Protein AF-A0A401QKC1-F1 (afdb_monomer)

pLDDT: mean 79.78, std 11.74, range [49.03, 93.88]

Solvent-accessible surface area (backbone atoms only — not comparable to full-atom values): 3855 Å² total; per-residue (Å²): 139,88,45,73,29,77,36,54,50,91,48,60,66,68,60,45,48,71,59,23,78,81,59,51,67,86,42,52,46,80,29,76,39,78,78,48,46,77,78,42,49,65,61,51,50,49,54,50,51,54,59,69,66,49,77,57,74,74,70,77,75,111

Organism: Scyliorhinus torazame (NCBI:txid75743)

Radius of gyration: 13.67 Å; Cα contacts (8 Å, |Δi|>4): 53; chains: 1; bounding box: 32×16×37 Å

Structure (mmCIF, N/CA/C/O backbone):
data_AF-A0A401QKC1-F1
#
_entry.id   AF-A0A401QKC1-F1
#
loop_
_atom_site.group_PDB
_atom_site.id
_atom_site.type_symbol
_atom_site.label_atom_id
_atom_site.label_alt_id
_atom_site.label_comp_id
_atom_site.label_asym_id
_atom_site.label_entity_id
_atom_site.label_seq_id
_atom_site.pdbx_PDB_ins_code
_atom_site.Cartn_x
_atom_site.Cartn_y
_atom_site.Cartn_z
_atom_site.occupancy
_atom_site.B_iso_or_equiv
_atom_site.auth_seq_id
_atom_site.auth_comp_id
_atom_site.auth_asym_id
_atom_site.auth_atom_id
_atom_site.pdbx_PDB_model_num
ATOM 1 N N . ILE A 1 1 ? 12.842 -9.219 -8.209 1.00 71.94 1 ILE A N 1
ATOM 2 C CA . ILE A 1 1 ? 11.794 -9.404 -7.170 1.00 71.94 1 ILE A CA 1
ATOM 3 C C . ILE A 1 1 ? 11.177 -8.040 -6.925 1.00 71.94 1 ILE A C 1
ATOM 5 O O . ILE A 1 1 ? 11.934 -7.102 -6.718 1.00 71.94 1 ILE A O 1
ATOM 9 N N . HIS A 1 2 ? 9.849 -7.939 -6.995 1.00 77.19 2 HIS A N 1
ATOM 10 C CA . HIS A 1 2 ? 9.100 -6.715 -6.700 1.00 77.19 2 HIS A CA 1
ATOM 11 C C . HIS A 1 2 ? 8.308 -6.921 -5.415 1.00 77.19 2 HIS A C 1
ATOM 13 O O . HIS A 1 2 ? 7.695 -7.975 -5.238 1.00 77.19 2 HIS A O 1
ATOM 19 N N . MET A 1 3 ? 8.349 -5.938 -4.519 1.00 84.62 3 MET A N 1
ATOM 20 C CA . MET A 1 3 ? 7.679 -6.005 -3.224 1.00 84.62 3 MET A CA 1
ATOM 21 C C . MET A 1 3 ? 6.658 -4.882 -3.119 1.00 84.62 3 MET A C 1
ATOM 23 O O . MET A 1 3 ? 6.964 -3.735 -3.428 1.00 84.62 3 MET A O 1
ATOM 27 N N . TYR A 1 4 ? 5.463 -5.241 -2.661 1.00 86.06 4 TYR A N 1
ATOM 28 C CA . TYR A 1 4 ? 4.375 -4.327 -2.340 1.00 86.06 4 TYR A CA 1
ATOM 29 C C . TYR A 1 4 ? 4.069 -4.465 -0.854 1.00 86.06 4 TYR A C 1
ATOM 31 O O . TYR A 1 4 ? 4.045 -5.581 -0.330 1.00 86.06 4 TYR A O 1
ATOM 39 N N . ALA A 1 5 ? 3.845 -3.344 -0.179 1.00 90.25 5 ALA A N 1
ATOM 40 C CA . ALA A 1 5 ? 3.567 -3.308 1.247 1.00 90.25 5 ALA A CA 1
ATOM 41 C C . ALA A 1 5 ? 2.135 -2.815 1.481 1.00 90.25 5 ALA A C 1
ATOM 43 O O . ALA A 1 5 ? 1.733 -1.781 0.951 1.00 90.25 5 ALA A O 1
ATOM 44 N N . VAL A 1 6 ? 1.360 -3.550 2.276 1.00 90.06 6 VAL A N 1
ATOM 45 C CA . VAL A 1 6 ? -0.006 -3.163 2.649 1.00 90.06 6 VAL A CA 1
ATOM 46 C C . VAL A 1 6 ? -0.051 -2.964 4.158 1.00 90.06 6 VAL A C 1
ATOM 48 O O . VAL A 1 6 ? 0.065 -3.924 4.916 1.00 90.06 6 VAL A O 1
ATOM 51 N N . GLY A 1 7 ? -0.186 -1.713 4.590 1.00 92.38 7 GLY A N 1
ATOM 52 C CA . GLY A 1 7 ? -0.422 -1.357 5.984 1.00 92.38 7 GLY A CA 1
ATOM 53 C C . GLY A 1 7 ? -1.907 -1.432 6.317 1.00 92.38 7 GLY A C 1
ATOM 54 O O . GLY A 1 7 ? -2.729 -0.956 5.537 1.00 92.38 7 GLY A O 1
ATOM 55 N N . VAL A 1 8 ? -2.260 -2.007 7.467 1.00 92.94 8 VAL A N 1
ATOM 56 C CA . VAL A 1 8 ? -3.647 -2.078 7.949 1.00 92.94 8 VAL A CA 1
ATOM 57 C C . VAL A 1 8 ? -3.736 -1.461 9.343 1.00 92.94 8 VAL A C 1
ATOM 59 O O . VAL A 1 8 ? -2.944 -1.816 10.214 1.00 92.94 8 VAL A O 1
ATOM 62 N N . GLY A 1 9 ? -4.694 -0.559 9.561 1.00 93.19 9 GLY A N 1
ATOM 63 C CA . GLY A 1 9 ? -4.835 0.179 10.816 1.00 93.19 9 GLY A CA 1
ATOM 64 C C . GLY A 1 9 ? -3.619 1.069 11.087 1.00 93.19 9 GLY A C 1
ATOM 65 O O . GLY A 1 9 ? -3.151 1.775 10.196 1.00 93.19 9 GLY A O 1
ATOM 66 N N . ASP A 1 10 ? -3.073 0.993 12.301 1.00 93.88 10 ASP A N 1
ATOM 67 C CA . ASP A 1 10 ? -1.931 1.803 12.757 1.00 93.88 10 ASP A CA 1
ATOM 68 C C . ASP A 1 10 ? -0.563 1.236 12.316 1.00 93.88 10 ASP A C 1
ATOM 70 O O . ASP A 1 10 ? 0.392 1.182 13.091 1.00 93.88 10 ASP A O 1
ATOM 74 N N . ALA A 1 11 ? -0.462 0.762 11.072 1.00 93.44 11 ALA A N 1
ATOM 75 C CA . ALA A 1 11 ? 0.758 0.147 10.554 1.00 93.44 11 ALA A CA 1
ATOM 76 C C . ALA A 1 11 ? 1.945 1.130 10.496 1.00 93.44 11 ALA A C 1
ATOM 78 O O . ALA A 1 11 ? 1.796 2.295 10.113 1.00 93.44 11 ALA A O 1
ATOM 79 N N . ASP A 1 12 ? 3.150 0.643 10.818 1.00 92.88 12 ASP A N 1
ATOM 80 C CA . ASP A 1 12 ? 4.362 1.467 10.824 1.00 92.88 12 ASP A CA 1
ATOM 81 C C . ASP A 1 12 ? 4.853 1.759 9.398 1.00 92.88 12 ASP A C 1
ATOM 83 O O . ASP A 1 12 ? 5.399 0.912 8.688 1.00 92.88 12 ASP A O 1
ATOM 87 N N . ILE A 1 13 ? 4.708 3.020 8.997 1.00 86.75 13 ILE A N 1
ATOM 88 C CA . ILE A 1 13 ? 5.138 3.549 7.698 1.00 86.75 13 ILE A CA 1
ATOM 89 C C . ILE A 1 13 ? 6.635 3.323 7.446 1.00 86.75 13 ILE A C 1
ATOM 91 O O . ILE A 1 13 ? 7.059 3.137 6.30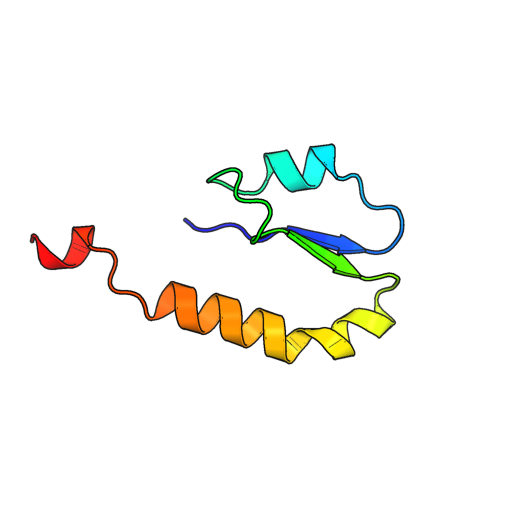1 1.00 86.75 13 ILE A O 1
ATOM 95 N N . THR A 1 14 ? 7.453 3.372 8.495 1.00 90.19 14 THR A N 1
ATOM 96 C CA . THR A 1 14 ? 8.906 3.192 8.411 1.00 90.19 14 THR A CA 1
ATOM 97 C C . THR A 1 14 ? 9.244 1.750 8.062 1.00 90.19 14 THR A C 1
ATOM 99 O O . THR A 1 14 ? 10.071 1.514 7.179 1.00 90.19 14 THR A O 1
ATOM 102 N N . GLU A 1 15 ? 8.565 0.794 8.696 1.00 90.56 15 GLU A N 1
ATOM 103 C CA . GLU A 1 15 ? 8.724 -0.628 8.394 1.00 90.56 15 GLU A CA 1
ATOM 104 C C . GLU A 1 15 ? 8.261 -0.926 6.965 1.00 90.56 15 GLU A C 1
ATOM 106 O O . GLU A 1 15 ? 9.028 -1.483 6.179 1.00 90.56 15 GLU A O 1
ATOM 111 N N . LEU A 1 16 ? 7.072 -0.456 6.575 1.00 91.50 16 LEU A N 1
ATOM 112 C CA . LEU A 1 16 ? 6.531 -0.665 5.226 1.00 91.50 16 LEU A CA 1
ATOM 113 C C . LEU A 1 16 ? 7.459 -0.112 4.134 1.00 91.50 16 LEU A C 1
ATOM 115 O O . LEU A 1 16 ? 7.640 -0.746 3.095 1.00 91.50 16 LEU A O 1
ATOM 119 N N . ARG A 1 17 ? 8.109 1.032 4.384 1.00 87.81 17 ARG A N 1
ATOM 120 C CA . ARG A 1 17 ? 9.118 1.613 3.481 1.00 87.81 17 ARG A CA 1
ATOM 121 C C . ARG A 1 17 ? 10.389 0.783 3.359 1.00 87.81 17 ARG A C 1
ATOM 123 O O . ARG A 1 17 ? 11.024 0.830 2.313 1.00 87.81 17 ARG A O 1
ATOM 130 N N . SER A 1 18 ? 10.771 0.049 4.400 1.00 88.19 18 SER A N 1
ATOM 131 C CA . SER A 1 18 ? 11.959 -0.813 4.358 1.00 88.19 18 SER A CA 1
ATOM 132 C C . SER A 1 18 ? 11.744 -2.087 3.532 1.00 88.19 18 SER A C 1
ATOM 134 O O . SER A 1 18 ? 12.708 -2.678 3.051 1.00 88.19 18 SER A O 1
ATOM 136 N N . ILE A 1 19 ? 10.482 -2.491 3.350 1.00 86.88 19 ILE A N 1
ATOM 137 C CA . ILE A 1 19 ? 10.084 -3.705 2.628 1.00 86.88 19 ILE A CA 1
ATOM 138 C C . ILE A 1 19 ? 10.081 -3.476 1.109 1.00 86.88 19 ILE A C 1
ATOM 140 O O . ILE A 1 19 ? 10.439 -4.374 0.348 1.00 86.88 19 ILE A O 1
ATOM 144 N N . VAL A 1 20 ? 9.678 -2.292 0.641 1.00 86.81 20 VAL A N 1
ATOM 145 C CA . VAL A 1 20 ? 9.613 -1.982 -0.798 1.00 86.81 20 VAL A CA 1
ATOM 146 C C . VAL A 1 20 ? 11.019 -1.843 -1.393 1.00 86.81 20 VAL A C 1
ATOM 148 O O . VAL A 1 20 ? 11.803 -0.978 -1.010 1.00 86.81 20 VAL A O 1
ATOM 151 N N . THR A 1 21 ? 11.344 -2.726 -2.340 1.00 68.88 21 THR A N 1
ATOM 152 C CA . THR A 1 21 ? 12.711 -2.992 -2.834 1.00 68.88 21 THR A CA 1
ATOM 153 C C . THR A 1 21 ? 13.362 -1.806 -3.557 1.00 68.88 21 THR A C 1
ATOM 155 O O . THR A 1 21 ? 14.583 -1.711 -3.634 1.00 68.88 21 THR A O 1
ATOM 158 N N . ASP A 1 22 ? 12.549 -0.897 -4.083 1.00 71.19 22 ASP A N 1
ATOM 159 C CA . ASP A 1 22 ? 12.918 0.316 -4.816 1.00 71.19 22 ASP A CA 1
ATOM 160 C C . ASP A 1 22 ? 12.654 1.603 -4.012 1.00 71.19 22 ASP A C 1
ATOM 162 O O . ASP A 1 22 ? 12.934 2.704 -4.489 1.00 71.19 22 ASP A O 1
ATOM 166 N N . GLY A 1 23 ? 12.127 1.481 -2.786 1.00 65.50 23 GLY A N 1
ATOM 167 C CA . GLY A 1 23 ? 11.741 2.616 -1.948 1.00 65.50 23 GLY A CA 1
ATOM 168 C C . GLY A 1 23 ? 10.608 3.464 -2.536 1.00 65.50 23 GLY A C 1
ATOM 169 O O . GLY A 1 23 ? 10.312 4.535 -1.996 1.00 65.50 23 GLY A O 1
ATOM 170 N N . ASP A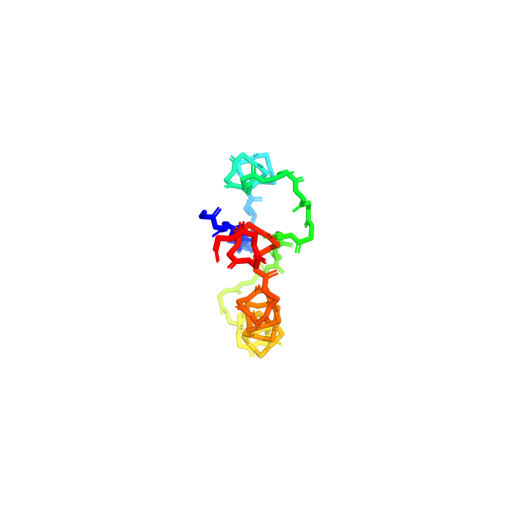 1 24 ? 9.969 3.023 -3.629 1.00 76.06 24 ASP A N 1
ATOM 171 C CA . ASP A 1 24 ? 8.876 3.771 -4.236 1.00 76.06 24 ASP A CA 1
ATOM 172 C C . ASP A 1 24 ? 7.641 3.655 -3.343 1.00 76.06 24 ASP A C 1
ATOM 174 O O . ASP A 1 24 ? 6.999 2.611 -3.224 1.00 76.06 24 ASP A O 1
ATOM 178 N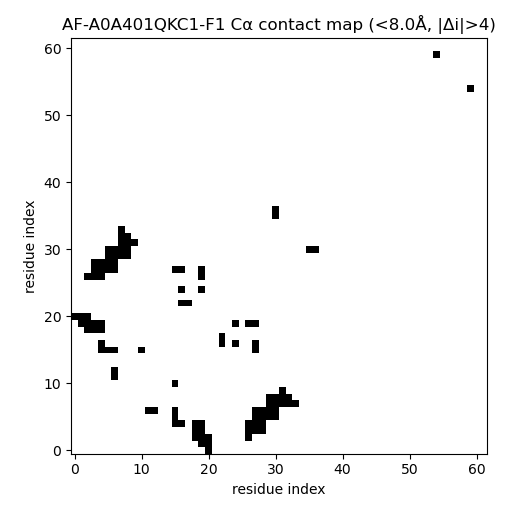 N . SER A 1 25 ? 7.284 4.775 -2.719 1.00 74.06 25 SER A N 1
ATOM 179 C CA . SER A 1 25 ? 6.079 4.898 -1.898 1.00 74.06 25 SER A CA 1
ATOM 180 C C . SER A 1 25 ? 4.782 4.530 -2.629 1.00 74.06 25 SER A C 1
ATOM 182 O O . SER A 1 25 ? 3.788 4.262 -1.963 1.00 74.06 25 SER A O 1
ATOM 184 N N . LYS A 1 26 ? 4.776 4.482 -3.969 1.00 78.12 26 LYS A N 1
ATOM 185 C CA . LYS A 1 26 ? 3.636 3.994 -4.763 1.00 78.12 26 LYS 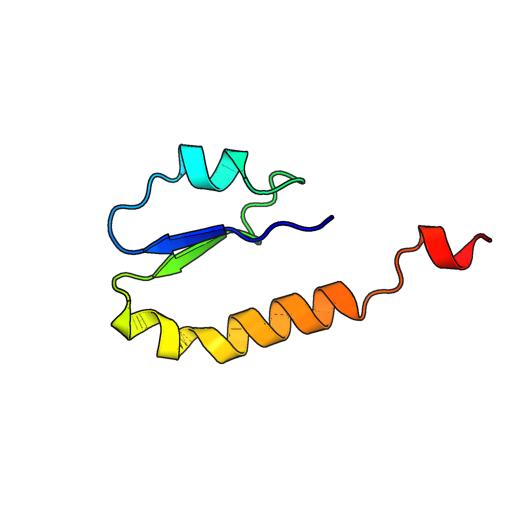A CA 1
AT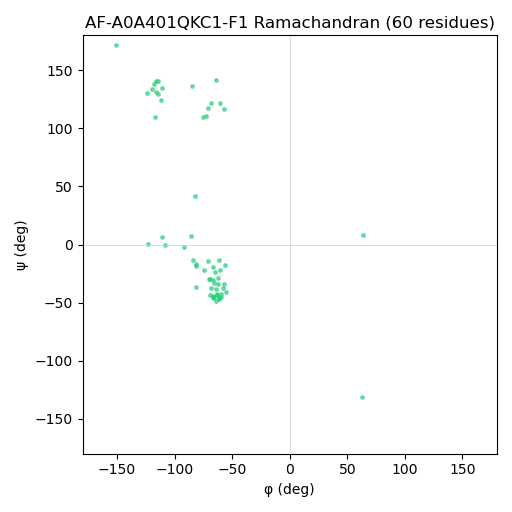OM 186 C C . LYS A 1 26 ? 3.367 2.502 -4.584 1.00 78.12 26 LYS A C 1
ATOM 188 O O . LYS A 1 26 ? 2.258 2.062 -4.861 1.00 78.12 26 LYS A O 1
ATOM 193 N N . ASN A 1 27 ? 4.352 1.744 -4.104 1.00 83.62 27 ASN A N 1
ATOM 194 C CA . ASN A 1 27 ? 4.212 0.326 -3.787 1.00 83.62 27 ASN A CA 1
ATOM 195 C C . ASN A 1 27 ? 3.669 0.099 -2.362 1.00 83.62 27 ASN A C 1
ATOM 197 O O . ASN A 1 27 ? 3.627 -1.043 -1.903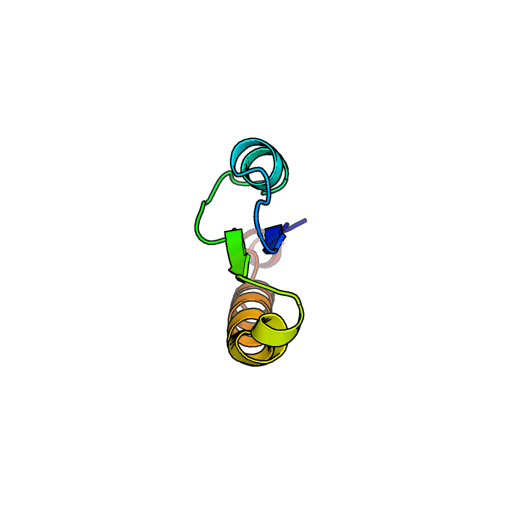 1.00 83.62 27 ASN A O 1
ATOM 201 N N . ILE A 1 28 ? 3.263 1.166 -1.660 1.00 86.69 28 ILE A N 1
ATOM 202 C CA . ILE A 1 28 ? 2.683 1.101 -0.318 1.00 86.69 28 ILE A CA 1
ATOM 203 C C . ILE A 1 28 ? 1.204 1.490 -0.375 1.00 86.69 28 ILE A C 1
ATOM 205 O O . ILE A 1 28 ? 0.854 2.587 -0.810 1.00 86.69 28 ILE A O 1
ATOM 209 N N . VAL A 1 29 ? 0.339 0.606 0.112 1.00 86.88 29 VAL A N 1
ATOM 210 C CA . VAL A 1 29 ? -1.107 0.827 0.246 1.00 86.88 29 VAL A CA 1
ATOM 211 C C . VAL A 1 29 ? -1.471 0.831 1.728 1.00 86.88 29 VAL A C 1
ATOM 213 O O . VAL A 1 29 ? -0.938 0.030 2.492 1.00 86.88 29 VAL A O 1
ATOM 216 N N . TYR A 1 30 ? -2.383 1.714 2.137 1.00 88.31 30 TYR A N 1
ATOM 217 C CA . TYR A 1 30 ? -2.909 1.756 3.503 1.00 88.31 30 TYR A CA 1
ATOM 218 C C . TYR A 1 30 ? -4.403 1.455 3.508 1.00 88.31 30 TYR A C 1
ATOM 220 O O . TYR A 1 30 ? -5.165 2.060 2.755 1.00 88.31 30 TYR A O 1
ATOM 228 N N . ALA A 1 31 ? -4.810 0.549 4.386 1.00 88.56 31 ALA A N 1
ATOM 229 C CA . ALA A 1 31 ? -6.195 0.237 4.684 1.00 88.56 31 ALA A CA 1
ATOM 230 C C . ALA A 1 31 ? -6.493 0.584 6.147 1.00 88.56 31 ALA A C 1
ATOM 232 O O . ALA A 1 31 ? -5.684 0.332 7.033 1.00 88.56 31 ALA A O 1
ATOM 233 N N . GLU A 1 32 ? -7.670 1.140 6.418 1.00 89.94 32 GLU A N 1
ATOM 234 C CA . GLU A 1 32 ? -8.092 1.464 7.788 1.00 89.94 32 GLU A CA 1
ATOM 235 C C . GLU A 1 32 ? -8.338 0.200 8.631 1.00 89.94 32 GLU A C 1
ATOM 237 O O . GLU A 1 32 ? -7.997 0.147 9.809 1.00 89.94 32 GLU A O 1
ATOM 242 N N . SER A 1 33 ? -8.886 -0.849 8.016 1.00 90.00 33 SER A N 1
ATOM 243 C CA . SER A 1 33 ? -9.144 -2.148 8.639 1.00 90.00 33 SER A CA 1
ATOM 244 C C . SER A 1 33 ? -9.072 -3.267 7.594 1.00 90.00 33 SER A C 1
ATOM 246 O O . SER A 1 33 ? -8.997 -3.005 6.390 1.00 90.00 33 SER A O 1
ATOM 248 N N . PHE A 1 34 ? -9.117 -4.526 8.037 1.00 88.31 34 PHE A N 1
ATOM 249 C CA . PHE A 1 34 ? -9.160 -5.671 7.121 1.00 88.31 34 PHE A CA 1
ATOM 250 C C . PHE A 1 34 ? -10.414 -5.676 6.237 1.00 88.31 34 PHE A C 1
ATOM 252 O O . PHE A 1 34 ? -10.348 -6.135 5.100 1.00 88.31 34 PHE A O 1
ATOM 259 N N . ASP A 1 35 ? -11.523 -5.103 6.710 1.00 88.62 35 ASP A N 1
ATOM 260 C CA . ASP A 1 35 ? -12.761 -5.002 5.929 1.00 88.62 35 ASP A CA 1
ATOM 261 C C . ASP A 1 35 ? -12.577 -4.090 4.706 1.00 88.62 35 ASP A C 1
ATOM 263 O O . ASP A 1 35 ? -13.120 -4.349 3.628 1.00 88.62 35 ASP A O 1
ATOM 267 N N . SER A 1 36 ? -11.739 -3.057 4.838 1.00 84.94 36 SER A N 1
ATOM 268 C CA . SER A 1 36 ? -11.424 -2.116 3.761 1.00 84.94 36 SER A CA 1
ATOM 269 C C . SER A 1 36 ? -10.560 -2.725 2.654 1.00 84.94 36 SER A C 1
ATOM 271 O O . SER A 1 36 ? -10.494 -2.150 1.571 1.00 84.94 36 SER A O 1
ATOM 273 N N . LEU A 1 37 ? -9.938 -3.895 2.857 1.00 82.50 37 LEU A N 1
ATOM 274 C CA . LEU A 1 37 ? -9.143 -4.557 1.809 1.00 82.50 37 LEU A CA 1
ATOM 275 C C . LEU A 1 37 ? -9.990 -4.929 0.588 1.00 82.50 37 LEU A C 1
ATOM 277 O O . LEU A 1 37 ? -9.523 -4.804 -0.543 1.00 82.50 37 LEU A O 1
ATOM 281 N N . THR A 1 38 ? -11.256 -5.286 0.809 1.00 82.25 38 THR A N 1
ATOM 282 C CA . THR A 1 38 ? -12.219 -5.581 -0.267 1.00 82.25 38 THR A CA 1
ATOM 283 C C . THR A 1 38 ? -12.461 -4.385 -1.194 1.00 82.25 38 THR A C 1
ATOM 285 O O . THR A 1 38 ? -12.842 -4.556 -2.346 1.00 82.25 38 THR A O 1
ATOM 288 N N . GLN A 1 39 ? -12.196 -3.159 -0.730 1.00 77.50 39 GLN A N 1
ATOM 289 C CA . GLN A 1 39 ? -12.384 -1.938 -1.519 1.00 77.50 39 GLN A CA 1
ATOM 290 C C . GLN A 1 39 ? -11.217 -1.668 -2.477 1.00 77.50 39 GLN A C 1
ATOM 292 O O . GLN A 1 39 ? -11.374 -0.913 -3.435 1.00 77.50 39 GLN A O 1
ATOM 297 N N . PHE A 1 40 ?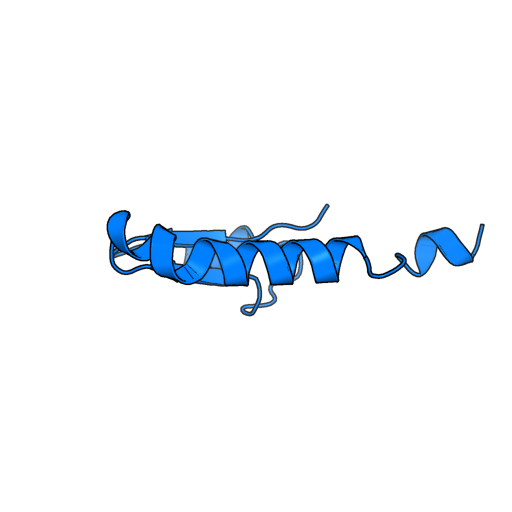 -10.052 -2.280 -2.239 1.00 75.06 40 PHE A N 1
ATOM 298 C CA . PHE A 1 40 ? -8.828 -2.018 -3.002 1.00 75.06 40 PHE A CA 1
ATOM 299 C C . PHE A 1 40 ? -8.226 -3.273 -3.642 1.00 75.06 40 PHE A C 1
ATOM 301 O O . PHE A 1 40 ? -7.227 -3.158 -4.349 1.00 75.06 40 PHE A O 1
ATOM 308 N N . GLU A 1 41 ? -8.834 -4.452 -3.465 1.00 79.81 41 GLU A N 1
ATOM 309 C CA . GLU A 1 41 ? -8.365 -5.713 -4.059 1.00 79.81 41 GLU A CA 1
ATOM 310 C C . GLU A 1 41 ? -8.230 -5.630 -5.587 1.00 79.81 41 GLU A C 1
ATOM 312 O O . GLU A 1 41 ? -7.220 -6.064 -6.139 1.00 79.81 41 GLU A O 1
ATOM 317 N N . GLY A 1 42 ? -9.189 -4.984 -6.263 1.00 81.62 42 GLY A N 1
ATOM 318 C CA . GLY A 1 42 ? -9.144 -4.768 -7.711 1.00 81.62 42 GLY A CA 1
ATOM 319 C C . GLY A 1 42 ? -8.013 -3.827 -8.122 1.00 81.62 42 GLY A C 1
ATOM 320 O O . GLY A 1 42 ? -7.232 -4.149 -9.010 1.00 81.62 42 GLY A O 1
ATOM 321 N N . ALA A 1 43 ? -7.856 -2.706 -7.414 1.00 78.00 43 ALA A N 1
ATOM 322 C CA . ALA A 1 43 ? -6.786 -1.747 -7.687 1.00 78.00 43 ALA A CA 1
ATOM 323 C C . ALA A 1 43 ? -5.391 -2.349 -7.443 1.00 78.00 43 ALA A C 1
ATOM 325 O O . ALA A 1 43 ? -4.459 -2.097 -8.207 1.00 78.00 43 ALA A O 1
ATOM 326 N N . LEU A 1 44 ? -5.241 -3.173 -6.402 1.00 79.94 44 LEU A N 1
ATOM 327 C CA . LEU A 1 44 ? -3.998 -3.886 -6.121 1.00 79.94 44 LEU A CA 1
ATOM 328 C C . LEU A 1 44 ? -3.699 -4.925 -7.209 1.00 79.94 44 LEU A C 1
ATOM 330 O O . LEU A 1 44 ? -2.566 -4.997 -7.689 1.00 79.94 44 LEU A O 1
ATOM 334 N N . ALA A 1 45 ? -4.708 -5.692 -7.631 1.00 84.38 45 ALA A N 1
ATOM 335 C CA . ALA A 1 45 ? -4.576 -6.641 -8.731 1.00 84.38 45 ALA A CA 1
ATOM 336 C C . ALA A 1 45 ? -4.168 -5.942 -10.037 1.00 84.38 45 ALA A C 1
ATOM 338 O O . ALA A 1 45 ? -3.263 -6.425 -10.717 1.00 84.38 45 ALA A O 1
ATOM 339 N N . ASP A 1 46 ? -4.760 -4.788 -10.353 1.00 82.50 46 ASP A N 1
ATOM 340 C CA . ASP A 1 46 ? -4.416 -3.994 -11.535 1.00 82.50 46 ASP A CA 1
ATOM 341 C C . ASP A 1 46 ? -2.959 -3.525 -11.499 1.00 82.50 46 ASP A C 1
ATOM 343 O O . ASP A 1 46 ? -2.227 -3.699 -12.475 1.00 82.50 46 ASP A O 1
ATOM 347 N N . VAL A 1 47 ? -2.499 -2.979 -10.367 1.00 77.56 47 VAL A N 1
ATOM 348 C CA . VAL A 1 47 ? -1.105 -2.530 -10.201 1.00 77.56 47 VAL A CA 1
ATOM 349 C C . VAL A 1 47 ? -0.129 -3.689 -10.399 1.00 77.56 47 VAL A C 1
ATOM 351 O O . VAL A 1 47 ? 0.854 -3.540 -11.131 1.00 77.56 47 VAL A O 1
ATOM 354 N N . ILE A 1 48 ? -0.416 -4.849 -9.803 1.00 81.56 48 ILE A N 1
ATOM 355 C CA . ILE A 1 48 ? 0.415 -6.052 -9.935 1.00 81.56 48 ILE A CA 1
ATOM 356 C C . ILE A 1 48 ? 0.405 -6.561 -11.380 1.00 81.56 48 ILE A C 1
ATOM 358 O O . ILE A 1 48 ? 1.467 -6.851 -11.928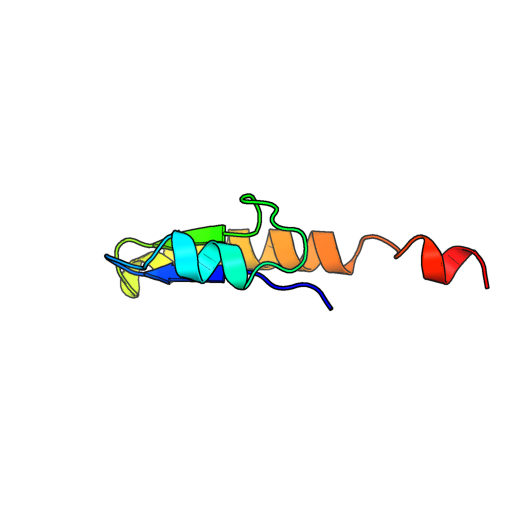 1.00 81.56 48 ILE A O 1
ATOM 362 N N . CYS A 1 49 ? -0.762 -6.635 -12.024 1.00 85.75 49 CYS A N 1
ATOM 363 C CA . CYS A 1 49 ? -0.881 -7.095 -13.408 1.00 85.75 49 CYS A CA 1
ATOM 364 C C . CYS A 1 49 ? -0.136 -6.166 -14.370 1.00 85.75 49 CYS A C 1
ATOM 366 O O . CYS A 1 49 ? 0.608 -6.636 -15.231 1.00 85.75 49 CYS A O 1
ATOM 368 N N . ILE A 1 50 ? -0.266 -4.847 -14.196 1.00 80.25 50 ILE A N 1
ATOM 369 C CA . ILE A 1 50 ? 0.470 -3.856 -14.986 1.00 80.25 50 ILE A CA 1
ATOM 370 C C . ILE A 1 50 ? 1.975 -4.029 -14.778 1.00 80.25 50 ILE A C 1
ATOM 372 O O . ILE A 1 50 ? 2.721 -4.041 -15.757 1.00 80.25 50 ILE A O 1
ATOM 376 N N . ALA A 1 51 ? 2.432 -4.184 -13.534 1.00 76.88 51 ALA A N 1
ATOM 377 C CA . ALA A 1 51 ? 3.846 -4.383 -13.233 1.00 76.88 51 ALA A CA 1
ATOM 378 C C . ALA A 1 51 ? 4.395 -5.683 -13.837 1.00 76.88 51 ALA A C 1
ATOM 380 O O . ALA A 1 51 ? 5.462 -5.652 -14.439 1.00 76.88 51 ALA A O 1
ATOM 381 N N . ALA A 1 52 ? 3.644 -6.783 -13.760 1.00 79.69 52 ALA A N 1
ATOM 382 C CA . ALA A 1 52 ? 4.020 -8.071 -14.344 1.00 79.69 52 ALA A CA 1
ATOM 383 C C . ALA A 1 52 ? 3.988 -8.071 -15.883 1.00 79.69 52 ALA A C 1
ATOM 385 O O . ALA A 1 52 ? 4.731 -8.814 -16.517 1.00 79.69 52 ALA A O 1
ATOM 386 N N . SER A 1 53 ? 3.119 -7.257 -16.491 1.00 79.00 53 SER A N 1
ATOM 387 C CA . SER A 1 53 ? 2.976 -7.157 -17.951 1.00 79.00 53 SER A CA 1
ATOM 388 C C . SER A 1 53 ? 4.015 -6.258 -18.621 1.00 79.00 53 SER A C 1
ATOM 390 O O . SER A 1 53 ? 4.183 -6.321 -19.840 1.00 79.00 53 SER A O 1
ATOM 392 N N . LYS A 1 54 ? 4.705 -5.401 -17.855 1.00 67.19 54 LYS A N 1
ATOM 393 C CA . LYS A 1 54 ? 5.814 -4.620 -18.398 1.00 67.19 54 LYS A CA 1
ATOM 394 C C . LYS A 1 54 ? 6.950 -5.590 -18.712 1.00 67.19 54 LYS A C 1
ATOM 396 O O . LYS A 1 54 ? 7.398 -6.274 -17.796 1.00 67.19 54 LYS A O 1
ATOM 401 N N . PRO A 1 55 ? 7.426 -5.656 -19.968 1.00 57.69 55 PRO A N 1
ATOM 402 C CA . PRO A 1 55 ? 8.612 -6.435 -20.261 1.00 57.69 55 PRO A CA 1
ATOM 403 C C . PRO A 1 55 ? 9.749 -5.837 -19.440 1.00 57.69 55 PRO A C 1
ATOM 405 O O . PRO A 1 55 ? 10.029 -4.636 -19.531 1.00 57.69 55 PRO A O 1
ATOM 408 N N . ASP A 1 56 ? 10.361 -6.665 -18.600 1.00 58.25 56 ASP A N 1
ATOM 409 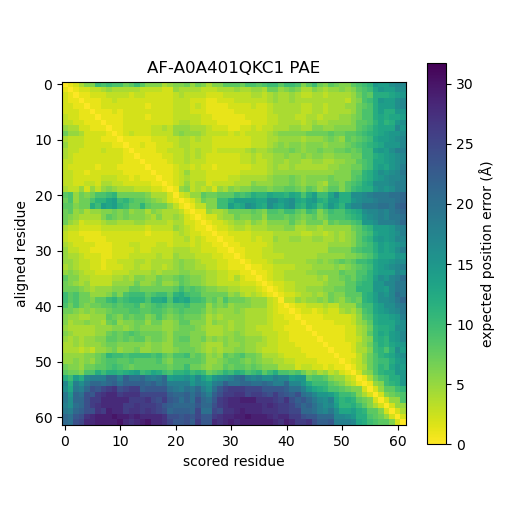C CA . ASP A 1 56 ? 11.619 -6.319 -17.968 1.00 58.25 56 ASP A CA 1
ATOM 410 C C . ASP A 1 56 ? 12.588 -6.032 -19.121 1.00 58.25 56 ASP A C 1
ATOM 412 O O . ASP A 1 56 ? 12.828 -6.885 -19.977 1.00 58.25 56 ASP A O 1
ATOM 416 N N . VAL A 1 57 ? 13.075 -4.794 -19.234 1.00 57.12 57 VAL A N 1
ATOM 417 C CA . VAL A 1 57 ? 13.931 -4.384 -20.364 1.00 57.12 57 VAL A CA 1
ATOM 418 C C . VAL A 1 57 ? 15.223 -5.224 -20.388 1.00 57.12 57 VAL A C 1
ATOM 420 O O . VAL A 1 57 ? 15.917 -5.259 -21.400 1.00 57.12 57 VAL A O 1
ATOM 423 N N . SER A 1 58 ? 15.514 -5.952 -19.302 1.00 55.12 58 SER A N 1
ATOM 424 C CA . SER A 1 58 ? 16.576 -6.955 -19.218 1.00 55.12 58 SER A CA 1
ATOM 425 C C . SER A 1 58 ? 16.317 -8.242 -20.022 1.00 55.12 58 SER A C 1
ATOM 427 O O . SER A 1 58 ? 17.279 -8.796 -20.544 1.00 55.12 58 SER A O 1
ATOM 429 N N . ASP A 1 59 ? 15.063 -8.665 -20.221 1.00 53.50 59 ASP A N 1
ATOM 430 C CA . ASP A 1 59 ? 14.701 -9.874 -20.993 1.00 53.50 59 ASP A CA 1
ATOM 431 C C . ASP A 1 59 ? 14.630 -9.620 -22.511 1.00 53.50 59 ASP A C 1
ATOM 433 O O . ASP A 1 59 ? 14.578 -10.548 -23.314 1.00 53.50 59 ASP A O 1
ATOM 437 N N . SER A 1 60 ? 14.626 -8.352 -22.939 1.00 50.66 60 SER A N 1
ATOM 438 C CA . SER A 1 60 ? 14.596 -7.978 -24.367 1.00 50.66 60 SER A CA 1
ATOM 439 C C . SER A 1 60 ? 15.990 -7.777 -24.981 1.00 50.66 60 SER A C 1
ATOM 441 O O . SER A 1 60 ? 16.096 -7.456 -26.165 1.00 50.66 60 SER A O 1
ATOM 443 N N . LEU A 1 61 ? 17.053 -7.920 -24.180 1.00 56.50 61 LEU A N 1
ATOM 444 C CA . LEU A 1 61 ? 18.458 -7.750 -24.583 1.00 56.50 61 LEU A CA 1
ATOM 445 C C . LEU A 1 61 ? 19.259 -9.068 -24.605 1.00 56.50 61 LEU A C 1
ATOM 447 O O . LEU A 1 61 ? 20.468 -9.022 -24.841 1.00 56.50 61 LEU A O 1
ATOM 451 N N . SER A 1 62 ? 18.608 -10.216 -24.392 1.00 49.03 62 SER A N 1
ATOM 452 C CA . SER A 1 62 ? 19.191 -11.564 -24.527 1.00 49.03 62 SER A CA 1
ATOM 453 C C . SER A 1 62 ? 18.786 -12.260 -25.820 1.00 49.03 62 SER A C 1
ATOM 455 O O . SER A 1 62 ? 17.568 -12.288 -26.104 1.00 49.03 62 SER A O 1
#

Mean predicted aligned error: 7.75 Å

Secondary structure (DSSP, 8-state):
----EEEESS--HHHHHHHSTT--GGGEEEESSGGGGGGTHHHHHHHHHHHHHSPPTTTT--

InterPro domains:
  IPR036465 von Willebrand factor A-like domain superfamily [G3DSA:3.40.50.410] (1-59)
  IPR036465 von Willebrand factor A-like domain superfamily [SSF53300] (1-49)

Foldseek 3Di:
DADAAEAEAPRDPVVRQVGGPVSPCVSYHYHNHPVRCVVCVVVNVVVVVVVVPPPPVVVVVD

Sequence (62 aa):
IHMYAVGVGDADITELRSIVTDGDSKNIVYAESFDSLTQFEGALADVICIAASKPDVSDSLS